Protein AF-A0A7R9ZE56-F1 (afdb_monomer_lite)

Sequence (103 aa):
LVGFVGGIDLTDGRWDTPSHELFRTLPNEHRDDFYNGICPASVTTGPREPWHDVHMFVDGPVVMDLLTNFEQRWKQQGGALQLEDKLLAFLEEDFVLHSPEAK

Organism: NCBI:txid2749911

InterPro domains:
  IPR015679 Phospholipase D family [PTHR18896] (2-79)

Foldseek 3Di:
DKDKDWDQDPDAQQDDDPVQAQQPCLVDPCVVRAADPDDDADSVRTGGGGHDIDMDMDAAPVVVVVVVVVLVVCCVPCVVVVCNVVDDDDDNVVRDPPDPDPD

Radius of gyration: 19.64 Å; chains: 1; bounding box: 46×40×43 Å

pLDDT: mean 90.21, std 11.83, range [37.59, 98.38]

Structure (mmCIF, N/CA/C/O backbone):
data_AF-A0A7R9ZE56-F1
#
_entry.id   AF-A0A7R9ZE56-F1
#
loop_
_atom_site.group_PDB
_atom_site.id
_atom_site.type_symbol
_atom_site.label_atom_id
_atom_site.label_alt_id
_atom_site.label_comp_id
_atom_site.label_asym_id
_atom_site.label_entity_id
_atom_site.label_seq_id
_atom_site.pdbx_PDB_ins_code
_atom_site.Cartn_x
_atom_site.Cartn_y
_atom_site.Cartn_z
_atom_site.occupancy
_atom_site.B_iso_or_equiv
_atom_site.auth_seq_id
_atom_site.auth_comp_id
_atom_site.auth_asym_id
_atom_site.auth_atom_id
_atom_site.pdbx_PDB_model_num
ATOM 1 N N . LEU A 1 1 ? -17.140 -2.837 10.038 1.00 83.62 1 LEU A N 1
ATOM 2 C CA . LEU A 1 1 ? -15.889 -2.129 9.693 1.00 83.62 1 LEU A CA 1
ATOM 3 C C . LEU A 1 1 ? -14.882 -3.151 9.211 1.00 83.62 1 LEU A C 1
ATOM 5 O O . LEU A 1 1 ? -14.959 -4.306 9.616 1.00 83.62 1 LEU A O 1
ATOM 9 N N . VAL A 1 2 ? -13.989 -2.733 8.322 1.00 91.25 2 VAL A N 1
ATOM 10 C CA . VAL A 1 2 ? -12.929 -3.571 7.750 1.00 91.25 2 VAL A CA 1
ATOM 11 C C . VAL A 1 2 ? -11.609 -2.820 7.851 1.00 91.25 2 VAL A C 1
ATOM 13 O O . VAL A 1 2 ? -11.600 -1.588 7.838 1.00 91.25 2 VAL A O 1
ATOM 16 N N . GLY A 1 3 ? -10.511 -3.553 7.970 1.00 93.50 3 GLY A N 1
ATOM 17 C CA . GLY A 1 3 ? -9.159 -3.016 8.035 1.00 93.50 3 GLY A CA 1
ATOM 18 C C . GLY A 1 3 ? -8.259 -3.660 6.989 1.00 93.50 3 GLY A C 1
ATOM 19 O O . GLY A 1 3 ? -8.492 -4.786 6.554 1.00 93.50 3 GLY A O 1
ATOM 20 N N . PHE A 1 4 ? -7.217 -2.937 6.600 1.00 97.06 4 PHE A N 1
ATOM 21 C CA . PHE A 1 4 ? -6.194 -3.406 5.674 1.00 97.06 4 PHE A CA 1
ATOM 22 C C . PHE A 1 4 ? -4.824 -3.190 6.311 1.00 97.06 4 PHE A C 1
ATOM 24 O O . PHE A 1 4 ? -4.576 -2.139 6.907 1.00 97.06 4 PHE A O 1
ATOM 31 N N . VAL A 1 5 ? -3.956 -4.195 6.237 1.00 97.62 5 VAL A N 1
ATOM 32 C CA . VAL A 1 5 ? -2.591 -4.126 6.770 1.00 97.62 5 VAL A CA 1
ATOM 33 C C . VAL A 1 5 ? -1.666 -5.036 5.961 1.00 97.62 5 VAL A C 1
ATOM 35 O O . VAL A 1 5 ? -2.030 -6.159 5.612 1.00 97.62 5 VAL A O 1
ATOM 38 N N . GLY A 1 6 ? -0.458 -4.568 5.652 1.00 97.44 6 GLY A N 1
ATOM 39 C CA . GLY A 1 6 ? 0.501 -5.306 4.829 1.00 97.44 6 GLY A CA 1
ATOM 40 C C . GLY A 1 6 ? 1.661 -4.441 4.348 1.00 97.44 6 GLY A C 1
ATOM 41 O O . GLY A 1 6 ? 1.862 -3.350 4.875 1.00 97.44 6 GLY A O 1
ATOM 42 N N . GLY A 1 7 ? 2.409 -4.935 3.355 1.00 98.06 7 GLY A N 1
ATOM 43 C CA . GLY A 1 7 ? 3.562 -4.231 2.766 1.00 98.06 7 GLY A CA 1
ATOM 44 C C . GLY A 1 7 ? 3.214 -3.237 1.649 1.00 98.06 7 GLY A C 1
ATOM 45 O O . GLY A 1 7 ? 3.999 -2.342 1.352 1.00 98.06 7 GLY A O 1
ATOM 46 N N . ILE A 1 8 ? 2.018 -3.357 1.063 1.00 97.94 8 ILE A N 1
ATOM 47 C CA . ILE A 1 8 ? 1.593 -2.526 -0.073 1.00 97.94 8 ILE A CA 1
ATOM 48 C C . ILE A 1 8 ? 1.133 -1.136 0.387 1.00 97.94 8 ILE A C 1
ATOM 50 O O . ILE A 1 8 ? 0.016 -0.975 0.881 1.00 97.94 8 ILE A O 1
ATOM 54 N N . ASP A 1 9 ? 1.976 -0.134 0.154 1.00 98.00 9 ASP A N 1
ATOM 55 C CA . ASP A 1 9 ? 1.617 1.283 0.247 1.00 98.00 9 ASP A CA 1
ATOM 56 C C . ASP A 1 9 ? 0.804 1.751 -0.974 1.00 98.00 9 ASP A C 1
ATOM 58 O O . ASP A 1 9 ? 1.039 1.317 -2.104 1.00 98.00 9 ASP A O 1
ATOM 62 N N . LEU A 1 10 ? -0.101 2.718 -0.774 1.00 97.00 10 LEU A N 1
ATOM 63 C CA . LEU A 1 10 ? -0.842 3.393 -1.854 1.00 97.00 10 LEU A CA 1
ATOM 64 C C . LEU A 1 10 ? 0.043 4.433 -2.560 1.00 97.00 10 LEU A C 1
ATOM 66 O O . LEU A 1 10 ? -0.139 5.641 -2.410 1.00 97.00 10 LEU A O 1
ATOM 70 N N . THR A 1 11 ? 1.040 3.941 -3.289 1.00 96.44 11 THR A N 1
ATOM 71 C CA . THR A 1 11 ? 2.075 4.731 -3.969 1.00 96.44 11 THR A CA 1
ATOM 72 C C . THR A 1 11 ? 2.426 4.122 -5.325 1.00 96.44 11 THR A C 1
ATOM 74 O O . THR A 1 11 ? 1.979 3.026 -5.663 1.00 96.44 11 THR A O 1
ATOM 77 N N . ASP A 1 12 ? 3.220 4.849 -6.099 1.00 95.19 12 ASP A N 1
ATOM 78 C CA . ASP A 1 12 ? 3.681 4.478 -7.430 1.00 95.19 12 ASP A CA 1
ATOM 79 C C . ASP A 1 12 ? 4.493 3.170 -7.449 1.00 95.19 12 ASP A C 1
ATOM 81 O O . ASP A 1 12 ? 5.284 2.886 -6.550 1.00 95.19 12 ASP A O 1
ATOM 85 N N . GLY A 1 13 ? 4.298 2.351 -8.479 1.00 96.62 13 GLY A N 1
ATOM 86 C CA . GLY A 1 13 ? 5.056 1.134 -8.766 1.00 96.62 13 GLY A CA 1
ATOM 87 C C . GLY A 1 13 ? 4.644 -0.116 -7.988 1.00 96.62 13 GLY A C 1
ATOM 88 O O . GLY A 1 13 ? 5.211 -1.182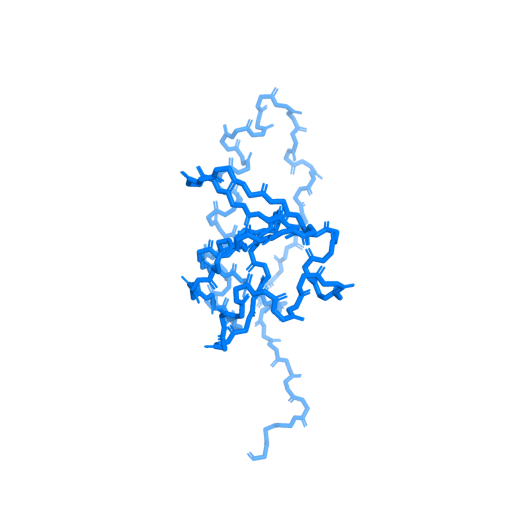 -8.245 1.00 96.62 13 GLY A O 1
ATOM 89 N N . ARG A 1 14 ? 3.686 -0.003 -7.055 1.00 97.94 14 ARG A N 1
ATOM 90 C CA . ARG A 1 14 ? 3.245 -1.100 -6.167 1.00 97.94 14 ARG A CA 1
ATOM 91 C C . ARG A 1 14 ? 2.191 -2.004 -6.799 1.00 97.94 14 ARG A C 1
ATOM 93 O O . ARG A 1 14 ? 2.012 -3.131 -6.342 1.00 97.94 14 ARG A O 1
ATOM 100 N N . TRP A 1 15 ? 1.485 -1.521 -7.821 1.00 97.44 15 TRP A N 1
ATOM 101 C CA . TRP A 1 15 ? 0.551 -2.347 -8.578 1.00 97.44 15 TRP A CA 1
ATOM 102 C C . TRP A 1 15 ? 1.316 -3.405 -9.381 1.00 97.44 15 TRP A C 1
ATOM 104 O O . TRP A 1 15 ? 2.269 -3.082 -10.088 1.00 97.44 15 TRP A O 1
ATOM 114 N N . ASP A 1 16 ? 0.907 -4.670 -9.263 1.00 98.25 16 ASP A N 1
ATOM 115 C CA . ASP A 1 16 ? 1.441 -5.770 -10.065 1.00 98.25 16 ASP A CA 1
ATOM 116 C C . ASP A 1 16 ? 0.503 -6.992 -10.037 1.00 98.25 16 ASP A C 1
ATOM 118 O O . ASP A 1 16 ? -0.481 -7.050 -9.296 1.00 98.25 16 ASP A O 1
ATOM 122 N N . THR A 1 17 ? 0.838 -8.007 -10.831 1.00 97.75 17 THR A N 1
ATOM 123 C CA . THR A 1 17 ? 0.207 -9.332 -10.824 1.00 97.75 17 THR A CA 1
ATOM 124 C C . THR A 1 17 ? 1.268 -10.413 -10.588 1.00 97.75 17 THR A C 1
ATOM 126 O O . THR A 1 17 ? 2.451 -10.162 -10.815 1.00 97.75 17 THR A O 1
ATOM 129 N N . PRO A 1 18 ? 0.897 -11.659 -10.225 1.00 98.31 18 PRO A N 1
ATOM 130 C CA . PRO A 1 18 ? 1.873 -12.742 -10.045 1.00 98.31 18 PRO A CA 1
ATOM 131 C C . PRO A 1 18 ? 2.722 -13.061 -11.287 1.00 98.31 18 PRO A C 1
ATOM 133 O O . PRO A 1 18 ? 3.725 -13.764 -11.183 1.00 98.31 18 PRO A O 1
ATOM 136 N N . SER A 1 19 ? 2.318 -12.588 -12.472 1.00 98.19 19 SER A N 1
ATOM 137 C CA . SER A 1 19 ? 3.095 -12.739 -13.703 1.00 98.19 19 SER A CA 1
ATOM 138 C C . SER A 1 19 ? 4.341 -11.849 -13.745 1.00 98.19 19 SER A C 1
ATOM 140 O O . SER A 1 19 ? 5.255 -12.178 -14.498 1.00 98.19 19 SER A O 1
ATOM 142 N N . HIS A 1 20 ? 4.393 -10.767 -12.953 1.00 98.06 20 HIS A N 1
ATOM 143 C CA . HIS A 1 20 ? 5.559 -9.887 -12.795 1.00 98.06 20 HIS A CA 1
ATOM 144 C C . HIS A 1 20 ? 6.204 -9.481 -14.133 1.00 98.06 20 HIS A C 1
ATOM 146 O O . HIS A 1 20 ? 7.408 -9.624 -14.361 1.00 98.06 20 HIS A O 1
ATOM 152 N N . GLU A 1 21 ? 5.369 -9.013 -15.062 1.00 98.06 21 GLU A N 1
ATOM 153 C CA . GLU A 1 21 ? 5.775 -8.712 -16.434 1.00 98.06 21 GLU A CA 1
ATOM 154 C C . GLU A 1 21 ? 6.787 -7.558 -16.485 1.00 98.06 21 GLU A C 1
ATOM 156 O O . GLU A 1 21 ? 6.490 -6.426 -16.107 1.00 98.06 21 GLU A O 1
ATOM 161 N N . LEU A 1 22 ? 7.974 -7.823 -17.037 1.00 97.75 22 LEU A N 1
ATOM 162 C CA . LEU A 1 22 ? 9.055 -6.831 -17.123 1.00 97.75 22 LEU A CA 1
ATOM 163 C C . LEU A 1 22 ? 8.837 -5.780 -18.225 1.00 97.75 22 LEU A C 1
ATOM 165 O O . LEU A 1 22 ? 9.274 -4.637 -18.086 1.00 97.75 22 LEU A O 1
ATOM 169 N N . PHE A 1 23 ? 8.199 -6.178 -19.334 1.00 97.88 23 PHE A N 1
ATOM 170 C CA . PHE A 1 23 ? 8.074 -5.359 -20.553 1.00 97.88 23 PHE A CA 1
ATOM 171 C C . PHE A 1 23 ? 6.653 -5.299 -21.126 1.00 97.88 23 PHE A C 1
ATOM 173 O O . PHE A 1 23 ? 6.256 -4.292 -21.708 1.00 97.88 23 PHE A O 1
ATOM 180 N N . ARG A 1 24 ? 5.881 -6.385 -21.004 1.00 97.94 24 ARG A N 1
ATOM 181 C CA . ARG A 1 24 ? 4.612 -6.574 -21.729 1.00 97.94 24 ARG A CA 1
ATOM 182 C C . ARG A 1 24 ? 3.532 -5.566 -21.334 1.00 97.94 24 ARG A C 1
ATOM 184 O O . ARG A 1 24 ? 2.711 -5.189 -22.162 1.00 97.94 24 ARG A O 1
ATOM 191 N N . THR A 1 25 ? 3.543 -5.144 -20.079 1.00 97.88 25 THR A N 1
ATOM 192 C CA . THR A 1 25 ? 2.535 -4.272 -19.469 1.00 97.88 25 THR A CA 1
ATOM 193 C C . THR A 1 25 ? 2.916 -2.790 -19.517 1.00 97.88 25 THR A C 1
ATOM 195 O O . THR A 1 25 ? 2.082 -1.946 -19.198 1.00 97.88 25 THR A O 1
ATOM 198 N N . LEU A 1 26 ? 4.135 -2.457 -19.965 1.00 97.88 26 LEU A N 1
ATOM 199 C CA . LEU A 1 26 ? 4.624 -1.077 -20.066 1.00 97.88 26 LEU A CA 1
ATOM 200 C C . LEU A 1 26 ? 3.750 -0.161 -20.943 1.00 97.88 26 LEU A C 1
ATOM 202 O O . LEU A 1 26 ? 3.549 0.987 -20.561 1.00 97.88 26 LEU A O 1
ATOM 206 N N . PRO A 1 27 ? 3.187 -0.611 -22.087 1.00 97.25 27 PRO A N 1
ATOM 207 C CA . PRO A 1 27 ? 2.327 0.254 -22.899 1.00 97.25 27 PRO A CA 1
ATOM 208 C C . PRO A 1 27 ? 0.936 0.496 -22.286 1.00 97.25 27 PRO A C 1
ATOM 210 O O . PRO A 1 27 ? 0.222 1.387 -22.753 1.00 97.25 27 PRO A O 1
ATOM 213 N N . ASN A 1 28 ? 0.554 -0.301 -21.277 1.00 95.44 28 ASN A N 1
ATOM 214 C CA . ASN A 1 28 ? -0.806 -0.412 -20.754 1.00 95.44 28 ASN A CA 1
ATOM 215 C C . ASN A 1 28 ? -0.824 -0.165 -19.230 1.00 95.44 28 ASN A C 1
ATOM 217 O O . ASN A 1 28 ? -0.766 0.980 -18.798 1.00 95.44 28 ASN A O 1
ATOM 221 N N . GLU A 1 29 ? -0.892 -1.232 -18.425 1.00 95.81 29 GLU A N 1
ATOM 222 C CA . GLU A 1 29 ? -1.081 -1.207 -16.965 1.00 95.81 29 GLU A CA 1
ATOM 223 C C . GLU A 1 29 ? -0.029 -0.371 -16.228 1.00 95.81 29 GLU A C 1
ATOM 225 O O . GLU A 1 29 ? -0.380 0.358 -15.310 1.00 95.81 29 GLU A O 1
ATOM 230 N N . HIS A 1 30 ? 1.236 -0.424 -16.660 1.00 97.81 30 HIS A N 1
ATOM 231 C CA . HIS A 1 30 ? 2.338 0.301 -16.012 1.00 97.81 30 HIS A CA 1
ATOM 232 C C . HIS A 1 30 ? 2.786 1.538 -16.801 1.00 97.81 30 HIS A C 1
ATOM 234 O O . HIS A 1 30 ? 3.898 2.025 -16.601 1.00 97.81 30 HIS A O 1
ATOM 240 N N . ARG A 1 31 ? 1.957 2.044 -17.725 1.00 97.25 31 ARG A N 1
ATOM 241 C CA . ARG A 1 31 ? 2.321 3.202 -18.554 1.00 97.25 31 ARG A CA 1
ATOM 242 C C . ARG A 1 31 ? 2.508 4.468 -17.722 1.00 97.25 31 ARG A C 1
ATOM 244 O O . ARG A 1 31 ? 3.491 5.182 -17.894 1.00 97.25 31 ARG A O 1
ATOM 251 N N . ASP A 1 32 ? 1.554 4.723 -16.838 1.00 97.06 32 ASP A N 1
ATOM 252 C CA . ASP A 1 32 ? 1.526 5.907 -15.976 1.00 97.06 32 ASP A CA 1
ATOM 253 C C . ASP A 1 32 ? 1.978 5.576 -14.539 1.00 97.06 32 ASP A C 1
ATOM 255 O O . ASP A 1 32 ? 1.889 6.419 -13.653 1.00 97.06 32 ASP A O 1
ATOM 259 N N . ASP A 1 33 ? 2.491 4.356 -14.335 1.00 97.38 33 ASP A N 1
ATOM 260 C CA . ASP A 1 33 ? 2.969 3.817 -13.054 1.00 97.38 33 ASP A CA 1
ATOM 261 C C . ASP A 1 33 ? 4.311 3.068 -13.215 1.00 97.38 33 ASP A C 1
ATOM 263 O O . ASP A 1 33 ? 4.579 2.023 -12.616 1.00 97.38 33 ASP A O 1
ATOM 267 N N . PHE A 1 34 ? 5.163 3.553 -14.123 1.00 97.62 34 PHE A N 1
ATOM 268 C CA . PHE A 1 34 ? 6.469 2.946 -14.356 1.00 97.62 34 PHE A CA 1
ATOM 269 C C . PHE A 1 34 ? 7.410 3.207 -13.176 1.00 97.62 34 PHE A C 1
ATOM 271 O O . PHE A 1 34 ? 7.764 4.352 -12.899 1.00 97.62 34 PHE A O 1
ATOM 278 N N . TYR A 1 35 ? 7.906 2.132 -12.566 1.00 97.69 35 TYR A N 1
ATOM 279 C CA . TYR A 1 35 ? 8.912 2.177 -11.509 1.00 97.69 35 TYR A CA 1
ATOM 280 C C . TYR A 1 35 ? 10.097 1.263 -11.838 1.00 97.69 35 TYR A C 1
ATOM 282 O O . TYR A 1 35 ? 9.907 0.125 -12.271 1.00 97.69 35 TYR A O 1
ATOM 290 N N . ASN A 1 36 ? 11.315 1.774 -11.654 1.00 97.50 36 ASN A N 1
ATOM 291 C CA . ASN A 1 36 ? 12.563 1.008 -11.608 1.00 97.50 36 ASN A CA 1
ATOM 292 C C . ASN A 1 36 ? 13.628 1.851 -10.893 1.00 97.50 36 ASN A C 1
ATOM 294 O O . ASN A 1 36 ? 14.108 2.843 -11.447 1.00 97.50 36 ASN A O 1
ATOM 298 N N . GLY A 1 37 ? 13.981 1.466 -9.666 1.00 95.31 37 GLY A N 1
ATOM 299 C CA . GLY A 1 37 ? 14.980 2.167 -8.854 1.00 95.31 37 GLY A CA 1
ATOM 300 C C . GLY A 1 37 ? 16.410 1.639 -9.009 1.00 95.31 37 GLY A C 1
ATOM 301 O O . GLY A 1 37 ? 17.330 2.182 -8.399 1.00 95.31 37 GLY A O 1
ATOM 302 N N . ILE A 1 38 ? 16.613 0.576 -9.793 1.00 95.69 38 ILE A N 1
ATOM 303 C CA . ILE A 1 38 ? 17.848 -0.222 -9.794 1.00 95.69 38 ILE A CA 1
ATOM 304 C C . ILE A 1 38 ? 18.762 0.123 -10.969 1.00 95.69 38 ILE A C 1
ATOM 306 O O . ILE A 1 38 ? 19.983 0.192 -10.811 1.00 95.69 38 ILE A O 1
ATOM 310 N N . CYS A 1 39 ? 18.197 0.320 -12.161 1.00 92.50 39 CYS A N 1
ATOM 311 C CA . CYS A 1 39 ? 18.977 0.561 -13.372 1.00 92.50 39 CYS A CA 1
ATOM 312 C C . CYS A 1 39 ? 18.345 1.619 -14.282 1.00 92.50 39 CYS A C 1
ATOM 314 O O . CYS A 1 39 ? 17.133 1.827 -14.229 1.00 92.50 39 CYS A O 1
ATOM 316 N N . PRO A 1 40 ? 19.134 2.250 -15.176 1.00 95.31 40 PRO A N 1
ATOM 317 C CA . PRO A 1 40 ? 18.592 3.132 -16.200 1.00 95.31 40 PRO A CA 1
ATOM 318 C C . PRO A 1 40 ? 17.578 2.386 -17.072 1.00 95.31 40 PRO A C 1
ATOM 320 O O . PRO A 1 40 ? 17.935 1.503 -17.851 1.00 95.31 40 PRO A O 1
ATOM 323 N N . ALA A 1 41 ? 16.313 2.752 -16.924 1.00 96.12 41 ALA A N 1
ATOM 324 C CA . ALA A 1 41 ? 15.190 2.179 -17.640 1.00 96.12 41 ALA A CA 1
ATOM 325 C C . ALA A 1 41 ? 14.113 3.252 -17.821 1.00 96.12 41 ALA A C 1
ATOM 327 O O . ALA A 1 41 ? 14.130 4.299 -17.173 1.00 96.12 41 ALA A O 1
ATOM 328 N N . SER A 1 42 ? 13.179 3.005 -18.731 1.00 96.81 42 SER A N 1
ATOM 329 C CA . SER A 1 42 ? 12.054 3.903 -18.977 1.00 96.81 42 SER A CA 1
ATOM 330 C C . SER A 1 42 ? 10.814 3.103 -19.334 1.00 96.81 42 SER A C 1
ATOM 332 O O . SER A 1 42 ? 10.919 1.947 -19.742 1.00 96.81 42 SER A O 1
ATOM 334 N N . VAL A 1 43 ? 9.646 3.736 -19.282 1.00 97.12 43 VAL A N 1
ATOM 335 C CA . VAL A 1 43 ? 8.393 3.115 -19.729 1.00 97.12 43 VAL A CA 1
ATOM 336 C C . VAL A 1 43 ? 8.444 2.640 -21.190 1.00 97.12 43 VAL A C 1
ATOM 338 O O . VAL A 1 43 ? 7.748 1.703 -21.558 1.00 97.12 43 VAL A O 1
ATOM 341 N N . THR A 1 44 ? 9.286 3.230 -22.046 1.00 96.81 44 THR A N 1
ATOM 342 C CA . THR A 1 44 ? 9.377 2.832 -23.462 1.00 96.81 44 THR A CA 1
ATOM 343 C C . THR A 1 44 ? 10.383 1.714 -23.721 1.00 96.81 44 THR A C 1
ATOM 345 O O . THR A 1 44 ? 10.239 0.990 -24.704 1.00 96.81 44 THR A O 1
ATOM 348 N N . THR A 1 45 ? 11.399 1.562 -22.868 1.00 95.69 45 THR A N 1
ATOM 349 C CA . THR A 1 45 ? 12.501 0.603 -23.075 1.00 95.69 45 THR A CA 1
ATOM 350 C C . THR A 1 45 ? 12.513 -0.543 -22.068 1.00 95.69 45 THR A C 1
ATOM 352 O O . THR A 1 45 ? 13.073 -1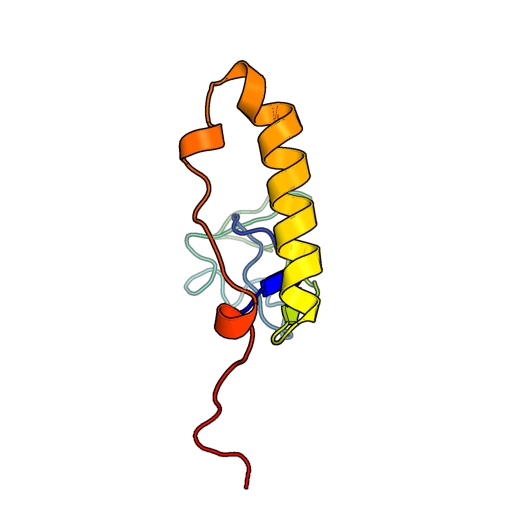.598 -22.355 1.00 95.69 45 THR A O 1
ATOM 355 N N . GLY A 1 46 ? 11.912 -0.345 -20.895 1.00 97.06 46 GLY A N 1
ATOM 356 C CA . GLY A 1 46 ? 11.986 -1.255 -19.760 1.00 97.06 46 GLY A CA 1
ATOM 357 C C . GLY A 1 46 ? 13.419 -1.510 -19.264 1.00 97.06 46 GLY A C 1
ATOM 358 O O . GLY A 1 46 ? 14.344 -0.783 -19.648 1.00 97.06 46 GLY A O 1
ATOM 359 N N . PRO A 1 47 ? 13.598 -2.546 -18.423 1.00 97.31 47 PRO A N 1
ATOM 360 C CA . PRO A 1 47 ? 12.521 -3.264 -17.725 1.00 97.31 47 PRO A CA 1
ATOM 361 C C . PRO A 1 47 ? 11.880 -2.374 -16.645 1.00 97.31 47 PRO A C 1
ATOM 363 O O . PRO A 1 47 ? 12.549 -1.482 -16.122 1.00 97.31 47 PRO A O 1
ATOM 366 N N . ARG A 1 48 ? 10.613 -2.604 -16.276 1.00 97.94 48 ARG A N 1
ATOM 367 C CA . ARG A 1 48 ? 10.145 -2.145 -14.950 1.00 97.94 48 ARG A CA 1
ATOM 368 C C . ARG A 1 48 ? 10.748 -3.028 -13.858 1.00 97.94 48 ARG A C 1
ATOM 370 O O . ARG A 1 48 ? 11.199 -4.134 -14.145 1.00 97.94 48 ARG A O 1
ATOM 377 N N . GLU A 1 49 ? 10.731 -2.553 -12.625 1.00 98.31 49 GLU A N 1
ATOM 378 C CA . GLU A 1 49 ? 10.971 -3.354 -11.427 1.00 98.31 49 GLU A CA 1
ATOM 379 C C . GLU A 1 49 ? 9.627 -3.917 -10.941 1.00 98.31 49 GLU A C 1
ATOM 381 O O . GLU A 1 49 ? 8.795 -3.137 -10.478 1.00 98.31 49 GLU A O 1
ATOM 386 N N . PRO A 1 50 ? 9.362 -5.232 -11.092 1.00 97.94 50 PRO A N 1
ATOM 387 C CA . PRO A 1 50 ? 8.130 -5.836 -10.603 1.00 97.94 50 PRO A CA 1
ATOM 388 C C . PRO A 1 50 ? 8.035 -5.783 -9.081 1.00 97.94 50 PRO A C 1
ATOM 390 O O . PRO A 1 50 ? 9.050 -5.856 -8.389 1.00 97.94 50 PRO A O 1
ATOM 393 N N . TRP A 1 51 ? 6.811 -5.743 -8.565 1.00 98.38 51 TRP A N 1
ATOM 394 C CA . TRP A 1 51 ? 6.545 -5.676 -7.134 1.00 98.38 51 TRP A CA 1
ATOM 395 C C . TRP A 1 51 ? 5.906 -6.978 -6.653 1.00 98.38 51 TRP A C 1
ATOM 397 O O . TRP A 1 51 ? 4.773 -7.298 -7.005 1.00 98.38 51 TRP A O 1
ATOM 407 N N . HIS A 1 52 ? 6.643 -7.753 -5.856 1.00 98.38 52 HIS A N 1
ATOM 408 C CA . HIS A 1 52 ? 6.130 -8.951 -5.193 1.00 98.38 52 HIS A CA 1
ATOM 409 C C . HIS A 1 52 ? 5.952 -8.670 -3.703 1.00 98.38 52 HIS A C 1
ATOM 411 O O . HIS A 1 52 ? 6.936 -8.452 -2.998 1.00 98.38 52 HIS A O 1
ATOM 417 N N . ASP A 1 53 ? 4.709 -8.682 -3.228 1.00 98.38 53 ASP A N 1
ATOM 418 C CA . ASP A 1 53 ? 4.374 -8.284 -1.861 1.00 98.38 53 ASP A CA 1
ATOM 419 C C . ASP A 1 53 ? 3.075 -8.950 -1.385 1.00 98.38 53 ASP A C 1
ATOM 421 O O . ASP A 1 53 ? 2.354 -9.582 -2.161 1.00 98.38 53 ASP A O 1
ATOM 425 N N . VAL A 1 54 ? 2.780 -8.816 -0.094 1.00 97.94 54 VAL A N 1
ATOM 426 C CA . VAL A 1 54 ? 1.619 -9.402 0.571 1.00 97.94 54 VAL A CA 1
ATOM 427 C C . VAL A 1 54 ? 0.867 -8.325 1.347 1.00 97.94 54 VAL A C 1
ATOM 429 O O . VAL A 1 54 ? 1.440 -7.495 2.056 1.00 97.94 54 VAL A O 1
ATOM 432 N N . HIS A 1 55 ? -0.458 -8.370 1.248 1.00 97.81 55 HIS A N 1
ATOM 433 C CA . HIS A 1 55 ? -1.358 -7.509 2.000 1.00 97.81 55 HIS A CA 1
AT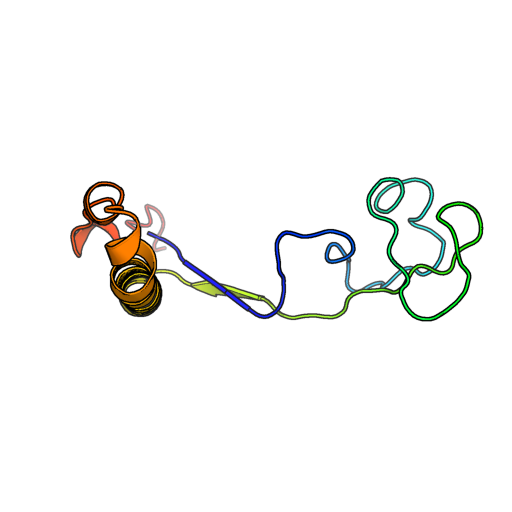OM 434 C C . HIS A 1 55 ? -2.546 -8.317 2.514 1.00 97.81 55 HIS A C 1
ATOM 436 O O . HIS A 1 55 ? -2.923 -9.327 1.917 1.00 97.81 55 HIS A O 1
ATOM 442 N N . MET A 1 56 ? -3.126 -7.891 3.631 1.00 96.75 56 MET A N 1
ATOM 443 C CA . MET A 1 56 ? -4.241 -8.579 4.272 1.00 96.75 56 MET A CA 1
ATOM 444 C C . MET A 1 56 ? -5.454 -7.663 4.372 1.00 96.75 56 MET A C 1
ATOM 446 O O . MET A 1 56 ? -5.342 -6.499 4.754 1.00 96.75 56 MET A O 1
ATOM 450 N N . PHE A 1 57 ? -6.615 -8.228 4.056 1.00 95.50 57 PHE A N 1
ATOM 451 C CA . PHE A 1 57 ? -7.920 -7.716 4.455 1.00 95.50 57 PHE A CA 1
ATOM 452 C C . PHE A 1 57 ? -8.307 -8.394 5.768 1.00 95.50 57 PHE A C 1
ATOM 454 O O . PHE A 1 57 ? -8.184 -9.614 5.887 1.00 95.50 57 PHE A O 1
ATOM 461 N N . VAL A 1 58 ? -8.778 -7.615 6.734 1.00 93.25 58 VAL A N 1
ATOM 462 C CA . VAL A 1 58 ? -9.278 -8.121 8.011 1.00 93.25 58 VAL A CA 1
ATOM 463 C C . VAL A 1 58 ? -10.644 -7.529 8.322 1.00 93.25 58 VAL A C 1
ATOM 465 O O . VAL A 1 58 ? -10.908 -6.351 8.074 1.00 93.25 58 VAL A O 1
ATOM 468 N N . ASP A 1 59 ? -11.514 -8.348 8.892 1.00 90.44 59 ASP A N 1
ATOM 469 C CA . ASP A 1 59 ? -12.855 -7.973 9.306 1.00 90.44 59 ASP A CA 1
ATOM 470 C C . ASP A 1 59 ? -13.186 -8.487 10.711 1.00 90.44 59 ASP A C 1
ATOM 472 O O . ASP A 1 59 ? -12.469 -9.291 11.309 1.00 90.44 59 ASP A O 1
ATOM 476 N N . GLY A 1 60 ? -14.274 -7.965 11.273 1.00 87.38 60 GLY A N 1
ATOM 477 C CA . GLY A 1 60 ? -14.705 -8.313 12.620 1.00 87.38 60 GLY A CA 1
ATOM 478 C C . GLY A 1 60 ? -13.930 -7.583 13.726 1.00 87.38 60 GLY A C 1
ATOM 479 O O . GLY A 1 60 ? -13.255 -6.579 13.475 1.00 87.38 60 GLY A O 1
ATOM 480 N N . PRO A 1 61 ? -14.014 -8.082 14.974 1.00 88.94 61 PRO A N 1
ATOM 481 C CA . PRO A 1 61 ? -13.479 -7.393 16.149 1.00 88.94 61 PRO A CA 1
ATOM 482 C C . PRO A 1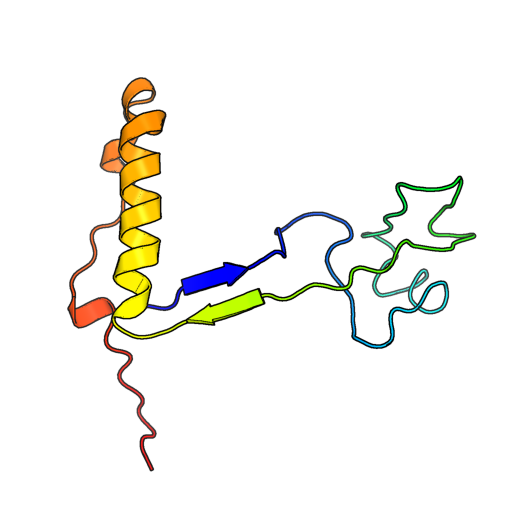 61 ? -11.979 -7.081 16.090 1.00 88.94 61 PRO A C 1
ATOM 484 O O . PRO A 1 61 ? -11.549 -6.098 16.679 1.00 88.94 61 PRO A O 1
ATOM 487 N N . VAL A 1 62 ? -11.182 -7.856 15.344 1.00 90.56 62 VAL A N 1
ATOM 488 C CA . VAL A 1 62 ? -9.728 -7.630 15.210 1.00 90.56 62 VAL A CA 1
ATOM 489 C C . VAL A 1 62 ? -9.388 -6.275 14.574 1.00 90.56 62 VAL A C 1
ATOM 491 O O . VAL A 1 62 ? -8.320 -5.717 14.814 1.00 90.56 62 VAL A O 1
ATOM 494 N N . VAL A 1 63 ? -10.308 -5.686 13.803 1.00 92.94 63 VAL A N 1
ATOM 495 C CA . VAL A 1 63 ? -10.127 -4.348 13.217 1.00 92.94 63 VAL A CA 1
ATOM 496 C C . VAL A 1 63 ? -10.011 -3.272 14.310 1.00 92.94 63 VAL A C 1
ATOM 498 O O . VAL A 1 63 ? -9.372 -2.243 14.083 1.00 92.94 63 VAL A O 1
ATOM 501 N N . MET A 1 64 ? -10.540 -3.518 15.516 1.00 90.38 64 MET A N 1
ATOM 502 C CA . MET A 1 64 ? -10.389 -2.616 16.665 1.00 90.38 64 MET A CA 1
ATOM 503 C C . MET A 1 64 ? -8.933 -2.414 17.069 1.00 90.38 64 MET A C 1
ATOM 505 O O . MET A 1 64 ? -8.564 -1.307 17.458 1.00 90.38 64 MET A O 1
ATOM 509 N N . ASP A 1 65 ? -8.094 -3.441 16.946 1.00 93.19 65 ASP A N 1
ATOM 510 C CA . ASP A 1 65 ? -6.675 -3.335 17.286 1.00 93.19 65 ASP A CA 1
ATOM 511 C C . ASP A 1 65 ? -5.947 -2.421 16.288 1.00 93.19 65 ASP A C 1
ATOM 513 O O . ASP A 1 65 ? -5.124 -1.588 16.680 1.00 93.19 65 ASP A O 1
ATOM 517 N N . LEU A 1 66 ? -6.309 -2.506 15.000 1.00 94.81 66 LEU A N 1
ATOM 518 C CA . LEU A 1 66 ? -5.791 -1.617 13.955 1.00 94.81 66 LEU A CA 1
ATOM 519 C C . LEU A 1 66 ? -6.246 -0.169 14.168 1.00 94.81 66 LEU A C 1
ATOM 521 O O . LEU A 1 66 ? -5.424 0.749 14.102 1.00 94.81 66 LEU A O 1
ATOM 525 N N . LEU A 1 67 ? -7.532 0.042 14.467 1.00 93.25 67 LEU A N 1
ATOM 526 C CA . LEU A 1 67 ? -8.060 1.369 14.783 1.00 93.25 67 LEU A CA 1
ATOM 527 C C . LEU A 1 67 ? -7.382 1.946 16.031 1.00 93.25 67 LEU A C 1
ATOM 529 O O . LEU A 1 67 ? -6.936 3.090 16.017 1.00 93.25 67 LEU A O 1
ATOM 533 N N . THR A 1 68 ? -7.240 1.146 17.086 1.00 92.56 68 THR A N 1
ATOM 534 C CA . THR A 1 68 ? -6.579 1.562 18.328 1.00 92.56 68 THR A CA 1
ATOM 535 C C . THR A 1 68 ? -5.136 1.987 18.065 1.00 92.56 68 THR A C 1
ATOM 537 O O . THR A 1 68 ? -4.705 3.033 18.555 1.00 92.56 68 THR A O 1
ATOM 540 N N . ASN A 1 69 ? -4.389 1.229 17.251 1.00 95.62 69 ASN A N 1
ATOM 541 C CA . ASN A 1 69 ? -3.040 1.615 16.840 1.00 95.62 69 ASN A CA 1
ATOM 542 C C . ASN A 1 69 ? -3.028 2.968 16.109 1.00 95.62 69 ASN A C 1
ATOM 544 O O . ASN A 1 69 ? -2.211 3.837 16.434 1.00 95.62 69 ASN A O 1
ATOM 548 N N . PHE A 1 70 ? -3.950 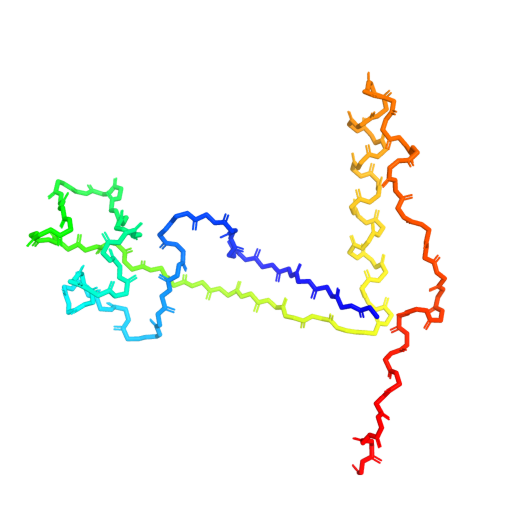3.165 15.162 1.00 94.25 70 PHE A N 1
ATOM 549 C CA . PHE A 1 70 ? -4.090 4.421 14.429 1.00 94.25 70 PHE A CA 1
ATOM 550 C C . PHE A 1 70 ? -4.400 5.594 15.367 1.00 94.25 70 PHE A C 1
ATOM 552 O O . PHE A 1 70 ? -3.703 6.607 15.331 1.00 94.25 70 PHE A O 1
ATOM 559 N N . GLU A 1 71 ? -5.385 5.453 16.254 1.00 92.38 71 GLU A N 1
ATOM 560 C CA . GLU A 1 71 ? -5.782 6.503 17.192 1.00 92.38 71 GLU A CA 1
ATOM 561 C C . GLU A 1 71 ? -4.663 6.895 18.155 1.00 92.38 71 GLU A C 1
ATOM 563 O O . GLU A 1 71 ? -4.474 8.080 18.430 1.00 92.38 71 GLU A O 1
ATOM 568 N N . GLN A 1 72 ? -3.920 5.920 18.684 1.00 93.00 72 GLN A N 1
ATOM 569 C CA . GLN A 1 72 ? -2.799 6.192 19.583 1.00 93.00 72 GLN A CA 1
ATOM 570 C C . GLN A 1 72 ? -1.727 7.029 18.877 1.00 93.00 72 GLN A C 1
ATOM 572 O O . GLN A 1 72 ? -1.267 8.032 19.427 1.00 93.00 72 GLN A O 1
ATOM 577 N N . ARG A 1 73 ? -1.369 6.671 17.636 1.00 93.75 73 ARG A N 1
ATOM 578 C CA . ARG A 1 73 ? -0.414 7.445 16.826 1.00 93.75 73 ARG A CA 1
ATOM 579 C C . ARG A 1 73 ? -0.959 8.824 16.466 1.00 93.75 73 ARG A C 1
ATOM 581 O O . ARG A 1 73 ? -0.220 9.806 16.558 1.00 93.75 73 ARG A O 1
ATOM 588 N N . TRP A 1 74 ? -2.241 8.905 16.113 1.00 93.00 74 TRP A N 1
ATOM 589 C CA . TRP A 1 74 ? -2.918 10.161 15.808 1.00 93.00 74 TRP A CA 1
ATOM 590 C C . TRP A 1 74 ? -2.887 11.113 16.997 1.00 93.00 74 TRP A C 1
ATOM 592 O O . TRP A 1 74 ? -2.450 12.243 16.849 1.00 93.00 74 TRP A O 1
ATOM 602 N N . LYS A 1 75 ? -3.263 10.660 18.195 1.00 90.12 75 LYS A N 1
ATOM 603 C CA . LYS A 1 75 ? -3.245 11.486 19.414 1.00 90.12 75 LYS A CA 1
ATOM 604 C C . LYS A 1 75 ? -1.816 11.905 19.784 1.00 90.12 75 LYS A C 1
ATOM 606 O O . LYS A 1 75 ? -1.582 13.053 20.149 1.00 90.12 75 LYS A O 1
ATOM 611 N N . GLN A 1 76 ? -0.837 11.009 19.631 1.00 90.75 76 GLN A N 1
ATOM 612 C CA . GLN A 1 76 ? 0.561 11.300 19.964 1.00 90.75 76 GLN A CA 1
ATOM 613 C C . GLN A 1 76 ? 1.202 12.348 19.037 1.00 90.75 76 GLN A C 1
ATOM 615 O O . GLN A 1 76 ? 1.987 13.173 19.504 1.00 90.75 76 GLN A O 1
ATOM 620 N N . GLN A 1 77 ? 0.922 12.303 17.731 1.00 89.56 77 GLN A N 1
ATOM 621 C CA . GLN A 1 77 ? 1.568 13.177 16.739 1.00 89.56 77 GLN A CA 1
ATOM 622 C C . GLN A 1 77 ? 0.675 14.352 16.304 1.00 89.56 77 GLN A C 1
ATOM 624 O O . GLN A 1 77 ? 1.177 15.432 15.998 1.00 89.56 77 GLN A O 1
ATOM 629 N N . GLY A 1 78 ? -0.641 14.153 16.303 1.00 86.00 78 GLY A N 1
ATOM 630 C CA . GLY A 1 78 ? -1.672 15.128 15.951 1.00 86.00 78 GLY A CA 1
ATOM 631 C C . GLY A 1 78 ? -2.032 16.101 17.073 1.00 86.00 78 GLY A C 1
ATOM 632 O O . GLY A 1 78 ? -2.541 17.174 16.766 1.00 86.00 78 GLY A O 1
ATOM 633 N N . GLY A 1 79 ? -1.682 15.814 18.334 1.00 78.94 79 GLY A N 1
ATOM 634 C CA . GLY A 1 79 ? -1.914 16.732 19.460 1.00 78.94 79 GLY A CA 1
ATOM 635 C C . GLY A 1 79 ? -1.199 18.069 19.347 1.00 78.94 79 GLY A C 1
ATOM 636 O O . GLY A 1 79 ? -1.749 19.106 19.712 1.00 78.94 79 GLY A O 1
ATOM 637 N N . ALA A 1 80 ? -0.014 18.090 18.737 1.00 78.94 80 ALA A N 1
ATOM 638 C CA . ALA A 1 80 ? 0.663 19.345 18.410 1.00 78.94 80 ALA A CA 1
ATOM 639 C C . ALA A 1 80 ? -0.091 20.172 17.348 1.00 78.94 80 ALA A C 1
ATOM 641 O O . ALA A 1 80 ? 0.128 21.377 17.235 1.00 78.94 80 ALA A O 1
ATOM 642 N N . LEU A 1 81 ? -0.971 19.527 16.578 1.00 82.62 81 LEU A N 1
ATOM 643 C CA . LEU A 1 81 ? -1.745 20.100 15.479 1.00 82.62 81 LEU A CA 1
ATOM 644 C C . LEU A 1 81 ? -3.237 20.278 15.824 1.00 82.62 81 LEU A C 1
ATOM 646 O O . LEU A 1 81 ? -3.985 20.740 14.967 1.00 82.62 81 LEU A O 1
ATOM 650 N N . GLN A 1 82 ? -3.659 19.949 17.055 1.00 82.50 82 GLN A N 1
ATOM 651 C CA . GLN A 1 82 ? -5.051 20.031 17.529 1.00 82.50 82 GLN A CA 1
ATOM 652 C C . GLN A 1 82 ? -6.035 19.254 16.639 1.00 82.50 82 GLN A C 1
ATOM 654 O O . GLN A 1 82 ? -7.094 19.759 16.273 1.00 82.50 82 GLN A O 1
ATOM 659 N N . LEU A 1 83 ? -5.652 18.041 16.231 1.00 84.75 83 LEU A N 1
ATOM 660 C CA . LEU A 1 83 ? -6.411 17.225 15.279 1.00 84.75 83 LEU A CA 1
ATOM 661 C C . LEU A 1 83 ? -7.324 16.186 15.943 1.00 84.75 83 LEU A C 1
ATOM 663 O O . LEU A 1 83 ? -7.881 15.327 15.258 1.00 84.75 83 LEU A O 1
ATOM 667 N N . GLU A 1 84 ? -7.466 16.203 17.266 1.00 81.44 84 GLU A N 1
ATOM 668 C CA . GLU A 1 84 ? -8.256 15.218 18.016 1.00 81.44 84 GLU A CA 1
ATOM 669 C C . GLU A 1 84 ? -9.721 15.191 17.572 1.00 81.44 84 GLU A C 1
ATOM 671 O O . GLU A 1 84 ? -10.334 14.128 17.519 1.00 81.44 84 GLU A O 1
ATOM 676 N N . ASP A 1 85 ? -10.263 16.352 17.208 1.00 84.94 85 ASP A N 1
ATOM 677 C CA . ASP A 1 85 ? -11.644 16.534 16.758 1.00 84.94 85 ASP A CA 1
ATOM 678 C C . ASP A 1 85 ? -11.914 15.950 15.358 1.00 84.94 85 ASP A C 1
ATOM 680 O O . ASP A 1 85 ? -13.057 15.952 14.900 1.00 84.94 85 ASP A O 1
ATOM 684 N N . LYS A 1 86 ? -10.876 15.463 14.662 1.00 87.81 86 LYS A N 1
ATOM 685 C CA . LYS A 1 86 ? -10.982 14.839 13.334 1.00 87.81 86 LYS A CA 1
ATOM 686 C C . LYS A 1 86 ? -11.149 13.324 13.384 1.00 87.81 86 LYS A C 1
ATOM 688 O O . LYS A 1 86 ? -11.401 12.723 12.341 1.00 87.81 86 LYS A O 1
ATOM 693 N N . LEU A 1 87 ? -11.006 12.705 14.557 1.00 87.94 87 LEU A N 1
ATOM 694 C CA . LEU A 1 87 ? -11.277 11.280 14.717 1.00 87.94 87 LEU A CA 1
ATOM 695 C C . LEU A 1 87 ? -12.786 11.032 14.679 1.00 87.94 87 LEU A C 1
ATOM 697 O O . LEU A 1 87 ? -13.554 11.645 15.420 1.00 87.94 87 LEU A O 1
ATOM 701 N N . LEU A 1 88 ? -13.203 10.113 13.810 1.00 87.88 88 LEU A N 1
ATOM 702 C CA . LEU A 1 88 ? -14.567 9.605 13.816 1.00 87.88 88 LEU A CA 1
ATOM 703 C C . LEU A 1 88 ? -14.763 8.716 15.044 1.00 87.88 88 LEU A C 1
ATOM 705 O O . LEU A 1 88 ? -13.885 7.931 15.396 1.00 87.88 88 LEU A O 1
ATOM 709 N N . ALA A 1 89 ? -15.919 8.848 15.688 1.00 84.56 89 ALA A N 1
ATOM 710 C CA . ALA A 1 89 ? -16.314 7.946 16.756 1.00 84.56 89 ALA A CA 1
ATOM 711 C C . ALA A 1 89 ? -16.872 6.652 16.154 1.00 84.56 89 ALA A C 1
ATOM 713 O O . ALA A 1 89 ? -17.658 6.703 15.207 1.00 84.56 89 ALA A O 1
ATOM 714 N N . PHE A 1 90 ? -16.492 5.522 16.743 1.00 82.38 90 PHE A N 1
ATOM 715 C CA . PHE A 1 90 ? -16.984 4.200 16.377 1.00 82.38 90 PHE A CA 1
ATOM 716 C C . PHE A 1 90 ? -17.512 3.477 17.616 1.00 82.38 90 PHE A C 1
ATOM 718 O O . PHE A 1 90 ? -17.008 3.675 18.725 1.00 82.38 90 PHE A O 1
ATOM 725 N N . LEU A 1 91 ? -18.524 2.640 17.425 1.00 81.56 91 LEU A N 1
ATOM 726 C CA . LEU A 1 91 ? -19.090 1.749 18.432 1.00 81.56 91 LEU A CA 1
ATOM 727 C C . LEU A 1 91 ? -18.669 0.307 18.129 1.00 81.56 91 LEU A C 1
ATOM 729 O O . LEU A 1 91 ? -18.448 -0.043 16.975 1.00 81.56 91 LEU A O 1
ATOM 733 N N . GLU A 1 92 ? -18.587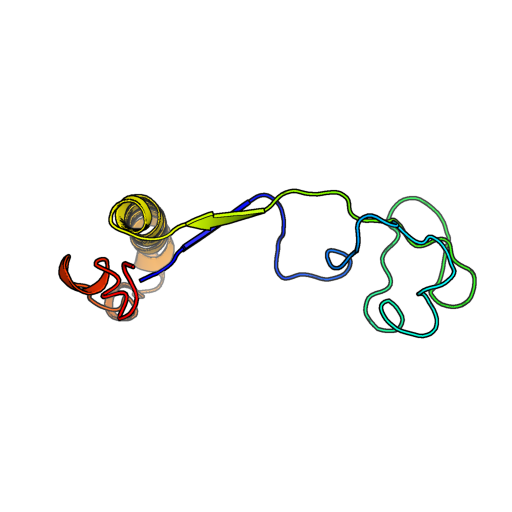 -0.562 19.141 1.00 75.69 92 GLU A N 1
ATOM 734 C CA . GLU A 1 92 ? -18.226 -1.980 18.932 1.00 75.69 92 GLU A CA 1
ATOM 735 C C . GLU A 1 92 ? -19.157 -2.688 17.929 1.00 75.69 92 GLU A C 1
ATOM 737 O O . GLU A 1 92 ? -18.719 -3.544 17.160 1.00 75.69 92 GLU A O 1
ATOM 742 N N . GLU A 1 93 ? -20.429 -2.288 17.883 1.00 79.94 93 GLU A N 1
ATOM 743 C CA . GLU A 1 93 ? -21.419 -2.779 16.919 1.00 79.94 93 GLU A CA 1
ATOM 744 C C . GLU A 1 93 ? -21.061 -2.461 15.460 1.00 79.94 93 GLU A C 1
ATOM 746 O O . GLU A 1 93 ? -21.366 -3.264 14.578 1.00 79.94 93 GLU A O 1
ATOM 751 N N . ASP A 1 94 ? -20.313 -1.382 15.195 1.00 79.50 94 ASP A N 1
ATOM 752 C CA . ASP A 1 94 ? -19.863 -1.029 13.844 1.00 79.50 94 ASP A CA 1
ATOM 753 C C . ASP A 1 94 ? -18.880 -2.060 13.273 1.00 79.50 94 ASP A C 1
ATOM 755 O O . ASP A 1 94 ? -18.656 -2.110 12.060 1.00 79.50 94 ASP A O 1
ATOM 759 N N . PHE A 1 95 ? -18.267 -2.889 14.121 1.00 76.00 95 PHE A N 1
ATOM 760 C CA . PHE A 1 95 ? -17.278 -3.899 13.740 1.00 76.00 95 PHE A CA 1
ATOM 761 C C . PHE A 1 95 ? -17.894 -5.273 13.496 1.00 76.00 95 PHE A C 1
ATOM 763 O O . PHE A 1 95 ? -17.229 -6.147 12.940 1.00 76.00 95 PHE A O 1
ATOM 770 N N . VAL A 1 96 ? -19.172 -5.455 13.825 1.00 74.19 96 VAL A N 1
ATOM 771 C CA . VAL A 1 96 ? -19.915 -6.666 13.489 1.00 74.19 96 VAL A CA 1
ATOM 772 C C . VAL A 1 96 ? -20.432 -6.529 12.061 1.00 74.19 96 VAL A C 1
ATOM 774 O O . VAL A 1 96 ? -21.388 -5.809 11.785 1.00 74.19 96 VAL A O 1
ATOM 777 N N . LEU A 1 97 ? -19.800 -7.226 11.115 1.00 66.81 97 LEU A N 1
ATOM 778 C CA . LEU A 1 97 ? -20.358 -7.330 9.771 1.00 66.81 97 LEU A CA 1
ATOM 779 C C . LEU A 1 97 ? -21.600 -8.226 9.821 1.00 66.81 97 LEU A C 1
ATOM 781 O O . LEU A 1 97 ? -21.504 -9.445 9.963 1.00 66.81 97 LEU A O 1
ATOM 785 N N . HIS A 1 98 ? -22.783 -7.629 9.687 1.00 64.62 98 HIS A N 1
ATOM 786 C CA . HIS A 1 98 ? -24.001 -8.384 9.421 1.00 64.62 98 HIS A CA 1
ATOM 787 C C . HIS A 1 98 ? -23.931 -8.934 7.994 1.00 64.62 98 HIS A C 1
ATOM 789 O O . HIS A 1 98 ? -24.328 -8.265 7.044 1.00 64.62 98 HIS A O 1
ATOM 795 N N . SER A 1 99 ? -23.395 -10.145 7.833 1.00 55.16 99 SER A N 1
ATOM 796 C CA . SER A 1 99 ? -23.520 -10.876 6.573 1.00 55.16 99 SER A CA 1
ATOM 797 C C . SER A 1 99 ? -24.995 -11.248 6.366 1.00 55.16 99 SER A C 1
ATOM 799 O O . SER A 1 99 ? -25.554 -11.956 7.208 1.00 55.16 99 SER A O 1
ATOM 801 N N . PRO A 1 100 ? -25.644 -10.841 5.258 1.00 56.38 100 PRO A N 1
ATOM 802 C CA . PRO A 1 100 ? -26.958 -11.368 4.885 1.00 56.38 100 PRO A CA 1
ATOM 803 C C . PRO A 1 100 ? -26.906 -12.856 4.489 1.00 56.38 100 PRO A C 1
ATOM 805 O O . PRO A 1 100 ? -27.941 -13.471 4.242 1.00 56.38 100 PRO A O 1
ATOM 808 N N . GLU A 1 101 ? -25.708 -13.438 4.399 1.00 53.62 101 GLU A N 1
ATOM 809 C CA . GLU A 1 101 ? -25.431 -14.716 3.754 1.00 53.62 101 GLU A CA 1
ATOM 810 C C . GLU A 1 101 ? -24.442 -15.537 4.595 1.00 53.62 101 GLU A C 1
ATOM 812 O O . GLU A 1 101 ? -23.347 -15.880 4.159 1.00 53.62 101 GLU A O 1
ATOM 817 N N . ALA A 1 102 ? -24.819 -15.873 5.828 1.00 42.91 102 ALA A N 1
ATOM 818 C CA . ALA A 1 102 ? -24.330 -17.104 6.440 1.00 42.91 102 ALA A CA 1
ATOM 819 C C . ALA A 1 102 ? -25.267 -18.236 5.986 1.00 42.91 102 ALA A C 1
ATOM 821 O O . ALA A 1 102 ? -26.322 -18.458 6.584 1.00 42.91 102 ALA A O 1
ATOM 822 N N . LYS A 1 103 ? -24.925 -18.878 4.864 1.00 37.59 103 LYS A N 1
ATOM 823 C CA . LYS A 1 103 ? -25.443 -20.204 4.498 1.00 37.59 103 LYS A CA 1
ATOM 824 C C . LYS A 1 103 ? -24.519 -21.278 5.045 1.00 37.59 103 LYS A C 1
ATOM 826 O O . LYS A 1 103 ? -23.291 -21.072 4.957 1.00 37.59 103 LYS A O 1
#

Secondary structure (DSSP, 8-state):
-EEEEES--SSTT----TT--SSTTTTTTTSSS---SSSS--TTT---------EEEEESTTHHHHHHHHHHHHHHHHGGGT-GGGSPP--GGGGS---S---